Protein AF-A0A7S1AHT2-F1 (afdb_monomer_lite)

InterPro domains:
  IPR002903 Ribosomal RNA small subunit methyltransferase H [PF01795] (37-98)
  IPR002903 Ribosomal RNA small subunit methyltransferase H [PTHR11265] (22-99)
  IPR029063 S-adenosyl-L-methionine-dependent methyltransferase superfamily [G3DSA:3.40.50.150] (39-103)
  IPR029063 S-adenosyl-L-methionine-dependent methyltransferase superfamily [SSF53335] (38-101)

Foldseek 3Di:
DDPPPVVVVVVVVVVVVVVVVVVVVVVVVCVVCPPPDDDDDPLPVVLCVQCPVDQLEEEEAADCPQPSNVVVSLVRHDPNYYYHYHDPDPVSVVNVVVVVVVSD

Structure (mmCIF, N/CA/C/O backbone):
data_AF-A0A7S1AHT2-F1
#
_entry.id   AF-A0A7S1AHT2-F1
#
loop_
_atom_site.group_PDB
_atom_site.id
_atom_site.type_symbol
_atom_site.label_atom_id
_atom_site.label_alt_id
_atom_site.label_comp_id
_atom_site.label_asym_id
_atom_site.label_entity_id
_atom_site.label_seq_id
_atom_site.pdbx_PDB_ins_code
_atom_site.Cartn_x
_atom_site.Cartn_y
_atom_site.Cartn_z
_atom_site.occupancy
_atom_site.B_iso_or_equiv
_atom_site.auth_seq_id
_atom_site.auth_comp_id
_atom_site.auth_asym_id
_atom_site.auth_atom_id
_atom_site.pdbx_PDB_model_num
ATOM 1 N N . CYS A 1 1 ? 23.826 21.547 -33.912 1.00 52.19 1 CYS A N 1
ATOM 2 C CA . CYS A 1 1 ? 24.799 20.992 -32.947 1.00 52.19 1 CYS A CA 1
ATOM 3 C C . CYS A 1 1 ? 24.238 19.712 -32.334 1.00 52.19 1 CYS A C 1
ATOM 5 O O . CYS A 1 1 ? 23.646 19.746 -31.267 1.00 52.19 1 CYS A O 1
ATOM 7 N N . GLN A 1 2 ? 24.326 18.595 -33.054 1.00 61.75 2 GLN A N 1
ATOM 8 C CA . GLN A 1 2 ? 23.976 17.278 -32.522 1.00 61.75 2 GLN A CA 1
ATOM 9 C C . GLN A 1 2 ? 25.295 16.609 -32.143 1.00 61.75 2 GLN A C 1
ATOM 11 O O . GLN A 1 2 ? 26.196 16.569 -32.980 1.00 61.75 2 GLN A O 1
ATOM 16 N N . ASN A 1 3 ? 25.423 16.149 -30.897 1.00 62.53 3 ASN A N 1
ATOM 17 C CA . ASN A 1 3 ? 26.570 15.366 -30.433 1.00 62.53 3 ASN A CA 1
ATOM 18 C C . ASN A 1 3 ? 26.788 14.174 -31.379 1.00 62.53 3 ASN A C 1
ATOM 20 O O . ASN A 1 3 ? 26.083 13.171 -31.282 1.00 62.53 3 ASN A O 1
ATOM 24 N N . ARG A 1 4 ? 27.744 14.321 -32.306 1.00 70.44 4 ARG A N 1
ATOM 25 C CA . ARG A 1 4 ? 28.273 13.275 -33.196 1.00 70.44 4 ARG A CA 1
ATOM 26 C C . ARG A 1 4 ? 29.550 12.660 -32.624 1.00 70.44 4 ARG A C 1
ATOM 28 O O . ARG A 1 4 ? 30.352 12.124 -33.378 1.00 70.44 4 ARG A O 1
ATOM 35 N N . ASP A 1 5 ? 29.745 12.772 -31.312 1.00 82.75 5 ASP A N 1
ATOM 36 C CA . ASP A 1 5 ? 30.811 12.054 -30.631 1.00 82.75 5 ASP A CA 1
ATOM 37 C C . ASP A 1 5 ? 30.568 10.542 -30.819 1.00 82.75 5 ASP A C 1
ATOM 39 O O . ASP A 1 5 ? 29.509 10.044 -30.405 1.00 82.75 5 ASP A O 1
ATOM 43 N N . PRO A 1 6 ? 31.486 9.816 -31.485 1.00 83.25 6 PRO A N 1
ATOM 44 C CA . PRO A 1 6 ? 31.339 8.389 -31.742 1.00 83.25 6 PRO A CA 1
ATOM 45 C C . PRO A 1 6 ? 31.110 7.571 -30.467 1.00 83.25 6 PRO A C 1
ATOM 47 O O . PRO A 1 6 ? 30.366 6.588 -30.503 1.00 83.25 6 PRO A O 1
ATOM 50 N N . GLU A 1 7 ? 31.679 7.996 -29.336 1.00 85.69 7 GLU A N 1
ATOM 51 C CA . GLU A 1 7 ? 31.531 7.314 -28.053 1.00 85.69 7 GLU A CA 1
ATOM 52 C C . GLU A 1 7 ? 30.101 7.458 -27.513 1.00 85.69 7 GLU A C 1
ATOM 54 O O . GLU A 1 7 ? 29.480 6.474 -27.106 1.00 85.69 7 GLU A O 1
ATOM 59 N N . VAL A 1 8 ? 29.511 8.654 -27.615 1.00 82.00 8 VAL A N 1
ATOM 60 C CA . VAL A 1 8 ? 28.117 8.914 -27.213 1.00 82.00 8 VAL A CA 1
ATOM 61 C C . VAL A 1 8 ? 27.130 8.157 -28.107 1.00 82.00 8 VAL A C 1
ATOM 63 O O . VAL A 1 8 ? 26.119 7.639 -27.624 1.00 82.00 8 VAL A O 1
ATOM 66 N N . VAL A 1 9 ? 27.408 8.060 -29.411 1.00 85.56 9 VAL A N 1
ATOM 67 C CA . VAL A 1 9 ? 26.583 7.284 -30.354 1.00 85.56 9 VAL A CA 1
ATOM 68 C C . VAL A 1 9 ? 26.649 5.790 -30.028 1.00 85.56 9 VAL A C 1
ATOM 70 O O . VAL A 1 9 ? 25.607 5.133 -29.942 1.00 85.56 9 VAL A O 1
ATOM 73 N N . GLN A 1 10 ? 27.849 5.257 -29.781 1.00 86.94 10 GLN A N 1
ATOM 74 C CA . GLN A 1 10 ? 28.036 3.859 -29.399 1.00 86.94 10 GLN A CA 1
ATOM 75 C C . GLN A 1 10 ? 27.393 3.551 -28.039 1.00 86.94 10 GLN A C 1
ATOM 77 O O . GLN A 1 10 ? 26.738 2.517 -27.888 1.00 86.94 10 GLN A O 1
ATOM 82 N N . TRP A 1 11 ? 27.524 4.456 -27.066 1.00 83.00 11 TRP A N 1
ATOM 83 C CA . TRP A 1 11 ? 26.885 4.345 -25.757 1.00 83.00 11 TRP A CA 1
ATOM 84 C C . TRP A 1 11 ? 25.360 4.298 -25.883 1.00 83.00 11 TRP A C 1
ATOM 86 O O . TRP A 1 11 ? 24.736 3.386 -25.345 1.00 83.00 11 TRP A O 1
ATOM 96 N N . ARG A 1 12 ? 24.751 5.196 -26.672 1.00 86.75 12 ARG A N 1
ATOM 97 C CA . ARG A 1 12 ? 23.299 5.182 -26.926 1.00 86.75 12 ARG A CA 1
ATOM 98 C C . ARG A 1 12 ? 22.845 3.865 -27.548 1.00 86.75 12 ARG A C 1
ATOM 100 O O . ARG A 1 12 ? 21.869 3.292 -27.080 1.00 86.75 12 ARG A O 1
ATOM 107 N N . ALA A 1 13 ? 23.566 3.354 -28.547 1.00 85.94 13 ALA A N 1
ATOM 108 C CA . ALA A 1 13 ? 23.237 2.079 -29.185 1.00 85.94 13 ALA A CA 1
ATOM 109 C C . ALA A 1 13 ? 23.313 0.895 -28.203 1.00 85.94 13 ALA A C 1
ATOM 111 O O . ALA A 1 13 ? 22.419 0.043 -28.196 1.00 85.94 13 ALA A O 1
ATOM 112 N N . ARG A 1 14 ? 24.341 0.867 -27.338 1.00 86.38 14 ARG A N 1
ATOM 113 C CA . ARG A 1 14 ? 24.487 -0.130 -26.263 1.00 86.38 14 ARG A CA 1
ATOM 114 C C . ARG A 1 14 ? 23.356 -0.027 -25.243 1.00 86.38 14 ARG A C 1
ATOM 116 O O . ARG A 1 14 ? 22.735 -1.041 -24.944 1.00 86.38 14 ARG A O 1
ATOM 123 N N . MET A 1 15 ? 23.031 1.178 -24.774 1.00 85.94 15 MET A N 1
ATOM 124 C CA . MET A 1 15 ? 21.919 1.405 -23.846 1.00 85.94 15 MET A CA 1
ATOM 125 C C . MET 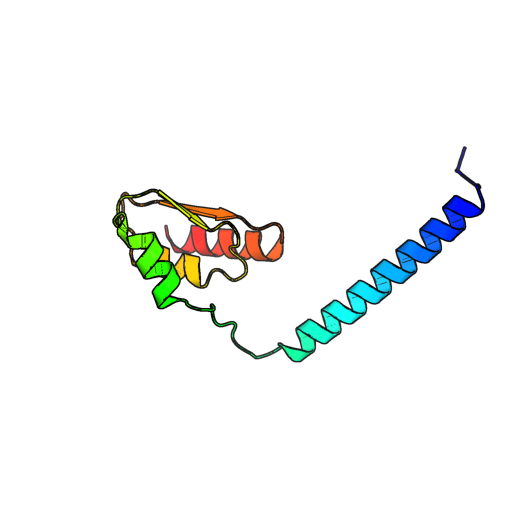A 1 15 ? 20.582 0.991 -24.459 1.00 85.94 15 MET A C 1
ATOM 127 O O . MET A 1 15 ? 19.826 0.266 -23.828 1.00 85.94 15 MET A O 1
ATOM 131 N N . SER A 1 16 ? 20.303 1.352 -25.715 1.00 85.81 16 SER A N 1
ATOM 132 C CA . SER A 1 16 ? 19.089 0.904 -26.410 1.00 85.81 16 SER A CA 1
ATOM 133 C C . SER A 1 16 ? 19.016 -0.620 -26.547 1.00 85.81 16 SER A C 1
ATOM 135 O O . SER A 1 16 ? 17.937 -1.193 -26.432 1.00 85.81 16 SER A O 1
ATOM 137 N N . ALA A 1 17 ? 20.139 -1.302 -26.791 1.00 85.31 17 ALA A N 1
ATOM 138 C CA . ALA A 1 17 ? 20.175 -2.763 -26.819 1.00 85.31 17 ALA A CA 1
ATOM 139 C C . ALA A 1 17 ? 19.942 -3.380 -25.427 1.00 85.31 17 ALA A C 1
ATOM 141 O O . ALA A 1 17 ? 19.204 -4.359 -25.324 1.00 85.31 17 ALA A O 1
ATOM 142 N N . LEU A 1 18 ? 20.515 -2.790 -24.372 1.00 83.19 18 LEU A N 1
ATOM 143 C CA . LEU A 1 18 ? 20.284 -3.194 -22.982 1.00 83.19 18 LEU A CA 1
ATOM 144 C C . LEU A 1 18 ? 18.810 -3.038 -22.590 1.00 83.19 18 LEU A C 1
ATOM 146 O O . LEU A 1 18 ? 18.215 -4.009 -22.130 1.00 83.19 18 LEU A O 1
ATOM 150 N N . TYR A 1 19 ? 18.205 -1.875 -22.855 1.00 77.81 19 TYR A N 1
ATOM 151 C CA . TYR A 1 19 ? 16.789 -1.626 -22.568 1.00 77.81 19 TYR A CA 1
ATOM 152 C C . TYR A 1 19 ? 15.869 -2.601 -23.321 1.00 77.81 19 TYR A C 1
ATOM 154 O O . TYR A 1 19 ? 15.010 -3.223 -22.704 1.00 77.81 19 TYR A O 1
ATOM 162 N N . ARG A 1 20 ? 16.114 -2.857 -24.616 1.00 81.06 20 ARG A N 1
ATOM 163 C CA . ARG A 1 20 ? 15.348 -3.863 -25.386 1.00 81.06 20 ARG A CA 1
ATOM 164 C C . ARG A 1 20 ? 15.483 -5.282 -24.835 1.00 81.06 20 ARG A C 1
ATOM 166 O O . ARG A 1 20 ? 14.529 -6.056 -24.862 1.00 81.06 20 ARG A O 1
ATOM 173 N N . ASN A 1 21 ? 16.674 -5.666 -24.379 1.00 83.56 21 ASN A N 1
ATOM 174 C CA . ASN A 1 21 ? 16.863 -6.975 -23.758 1.00 83.56 21 ASN A CA 1
ATOM 175 C C . ASN A 1 21 ? 16.130 -7.058 -22.416 1.00 83.56 21 ASN A C 1
ATOM 177 O O . ASN A 1 21 ? 15.560 -8.103 -22.116 1.00 83.56 21 ASN A O 1
ATOM 181 N N . GLN A 1 22 ? 16.103 -5.972 -21.642 1.00 78.75 22 GLN A N 1
ATOM 182 C CA . GLN A 1 22 ? 15.361 -5.894 -20.388 1.00 78.75 22 GLN A CA 1
ATOM 183 C C . GLN A 1 22 ? 13.851 -6.072 -20.616 1.00 78.75 22 GLN A C 1
ATOM 185 O O . GLN A 1 22 ? 13.245 -6.899 -19.941 1.00 78.75 22 GLN A O 1
ATOM 190 N N . GLU A 1 23 ? 13.269 -5.405 -21.617 1.00 79.50 23 GLU A N 1
ATOM 191 C CA . GLU A 1 23 ? 11.854 -5.566 -22.000 1.00 79.50 23 GLU A CA 1
ATOM 192 C C . GLU A 1 23 ? 11.507 -7.025 -22.342 1.00 79.50 23 GLU A C 1
ATOM 194 O O . GLU A 1 23 ? 10.560 -7.584 -21.791 1.00 79.50 23 GLU A O 1
ATOM 199 N N . LYS A 1 24 ? 12.331 -7.698 -23.162 1.00 78.62 24 LYS A N 1
ATOM 200 C CA . LYS A 1 24 ? 12.133 -9.123 -23.503 1.00 78.62 24 LYS A CA 1
ATOM 201 C C . LYS A 1 24 ? 12.194 -10.049 -22.283 1.00 78.62 24 LYS A C 1
ATOM 203 O O . LYS A 1 24 ? 11.516 -11.076 -22.246 1.00 78.62 24 LYS A O 1
ATOM 208 N N . GLN A 1 25 ? 13.037 -9.733 -21.297 1.00 80.25 25 GLN A N 1
ATOM 209 C CA . GLN A 1 25 ? 13.121 -10.514 -20.058 1.00 80.25 25 GLN A CA 1
ATOM 210 C C . GLN A 1 25 ? 11.897 -10.289 -19.162 1.00 80.25 25 GLN A C 1
ATOM 212 O O . GLN A 1 25 ? 11.419 -11.254 -18.564 1.00 80.25 25 GLN A O 1
ATOM 217 N N . VAL A 1 26 ? 11.369 -9.060 -19.101 1.00 80.00 26 VAL A N 1
ATOM 218 C CA . VAL A 1 26 ? 10.124 -8.739 -18.382 1.00 80.00 26 VAL A CA 1
ATOM 219 C C . VAL A 1 26 ? 8.955 -9.512 -18.983 1.00 80.00 26 VAL A C 1
ATOM 221 O O . VAL A 1 26 ? 8.295 -10.250 -18.259 1.00 80.00 26 VAL A O 1
ATOM 224 N N . GLU A 1 27 ? 8.778 -9.464 -20.303 1.00 81.69 27 GLU A N 1
ATOM 225 C CA . GLU A 1 27 ? 7.700 -10.179 -20.998 1.00 81.69 27 GLU A CA 1
ATOM 226 C C . GLU A 1 27 ? 7.759 -11.697 -20.741 1.00 81.69 27 GLU A C 1
ATOM 228 O O . GLU A 1 27 ? 6.758 -12.343 -20.424 1.00 81.69 27 GLU A O 1
ATOM 233 N N . LYS A 1 28 ? 8.964 -12.284 -20.770 1.00 84.00 28 LYS A N 1
ATOM 234 C CA . LYS A 1 28 ? 9.168 -13.704 -20.448 1.00 84.00 28 LYS A CA 1
ATOM 235 C C . LYS A 1 28 ? 8.854 -14.027 -18.982 1.00 84.00 28 LYS A C 1
ATOM 237 O O . LYS A 1 28 ? 8.334 -15.107 -18.691 1.00 84.00 28 LYS A O 1
ATOM 242 N N . ALA A 1 29 ? 9.198 -13.142 -18.047 1.00 80.00 29 ALA A N 1
ATOM 243 C CA . ALA A 1 29 ? 8.894 -13.317 -16.629 1.00 80.00 29 ALA A CA 1
ATOM 244 C C . ALA A 1 29 ? 7.387 -13.194 -16.352 1.00 80.00 29 ALA A C 1
ATOM 246 O O . ALA A 1 29 ? 6.831 -14.023 -15.630 1.00 80.00 29 ALA A O 1
ATOM 247 N N . GLU A 1 30 ? 6.714 -12.229 -16.977 1.00 80.88 30 GLU A N 1
ATOM 248 C CA . GLU A 1 30 ? 5.261 -12.066 -16.910 1.00 80.88 30 GLU A CA 1
ATOM 249 C C . GLU A 1 30 ? 4.537 -13.280 -17.493 1.00 80.88 30 GLU A C 1
ATOM 251 O O . GLU A 1 30 ? 3.642 -13.824 -16.847 1.00 80.88 30 GLU A O 1
ATOM 256 N N . ALA A 1 31 ? 4.992 -13.800 -18.637 1.00 81.38 31 ALA A N 1
ATOM 257 C CA . ALA A 1 31 ? 4.450 -15.020 -19.229 1.00 81.38 31 ALA A CA 1
ATOM 258 C C . ALA A 1 31 ? 4.569 -16.236 -18.290 1.00 81.38 31 ALA A C 1
ATOM 260 O O . ALA A 1 31 ? 3.627 -17.018 -18.170 1.00 81.38 31 ALA A O 1
ATOM 261 N N . ARG A 1 32 ? 5.689 -16.385 -17.562 1.00 80.81 32 ARG A N 1
ATOM 262 C CA . ARG A 1 32 ? 5.876 -17.466 -16.564 1.00 80.81 32 ARG A CA 1
ATOM 263 C C . ARG A 1 32 ? 4.926 -17.362 -15.368 1.00 80.81 32 ARG A C 1
ATOM 265 O O . ARG A 1 32 ? 4.655 -18.375 -14.714 1.00 80.81 32 ARG A O 1
ATOM 272 N N . CYS A 1 33 ? 4.483 -16.151 -15.051 1.00 77.44 33 CYS A N 1
ATOM 273 C CA . CYS A 1 33 ? 3.592 -15.860 -13.932 1.00 77.44 33 CYS A CA 1
ATOM 274 C C . CYS A 1 33 ? 2.126 -15.695 -14.365 1.00 77.44 33 CYS A C 1
ATOM 276 O O . CYS A 1 33 ? 1.251 -15.630 -13.500 1.00 77.44 33 CYS A O 1
ATOM 278 N N . SER A 1 34 ? 1.846 -15.673 -15.672 1.00 77.00 34 SER A N 1
ATOM 279 C CA . SER A 1 34 ? 0.498 -15.563 -16.227 1.00 77.00 34 SER A CA 1
ATOM 280 C C . SER A 1 34 ? -0.405 -16.684 -15.701 1.00 77.00 34 SER A C 1
ATOM 282 O O . SER A 1 34 ? -0.031 -17.857 -15.687 1.00 77.00 34 SER A O 1
ATOM 284 N N . GLY A 1 35 ? -1.581 -16.307 -15.192 1.00 76.06 35 GLY A N 1
ATOM 285 C CA . GLY A 1 35 ? -2.559 -17.227 -14.599 1.00 76.06 35 GLY A CA 1
ATOM 286 C C . GLY A 1 35 ? -2.280 -17.659 -13.152 1.00 76.06 35 GLY A C 1
ATOM 287 O O . GLY A 1 35 ? -3.126 -18.316 -12.548 1.00 76.06 35 GLY A O 1
ATOM 288 N N . LYS A 1 36 ? -1.146 -17.275 -12.547 1.00 81.38 36 LYS A N 1
ATOM 289 C CA . LYS A 1 36 ? -0.884 -17.523 -11.121 1.00 81.38 36 LYS A CA 1
ATOM 290 C C . LYS A 1 36 ? -1.321 -16.326 -10.286 1.00 81.38 36 LYS A C 1
ATOM 292 O O . LYS A 1 36 ? -0.919 -15.191 -10.529 1.00 81.38 36 LYS A O 1
ATOM 297 N N . ARG A 1 37 ? -2.121 -16.585 -9.253 1.00 80.88 37 ARG A N 1
ATOM 298 C CA . ARG A 1 37 ? -2.515 -15.557 -8.287 1.00 80.88 37 ARG A CA 1
ATOM 299 C C . ARG A 1 37 ? -1.314 -15.190 -7.418 1.00 80.88 37 ARG A C 1
ATOM 301 O O . ARG A 1 37 ? -0.692 -16.065 -6.821 1.00 80.88 37 ARG A O 1
ATOM 308 N N . HIS A 1 38 ? -1.009 -13.899 -7.338 1.00 82.69 38 HIS A N 1
ATOM 309 C CA . HIS A 1 38 ? -0.001 -13.389 -6.416 1.00 82.69 38 HIS A CA 1
ATOM 310 C C . HIS A 1 38 ? -0.437 -13.643 -4.965 1.00 82.69 38 HIS A C 1
ATOM 312 O O . HIS A 1 38 ? -1.597 -13.419 -4.617 1.00 82.69 38 HIS A O 1
ATOM 318 N N . VAL A 1 39 ? 0.491 -14.113 -4.132 1.00 87.69 39 VAL A N 1
ATOM 319 C CA . VAL A 1 39 ? 0.273 -14.353 -2.703 1.00 87.69 39 VAL A CA 1
ATOM 320 C C . VAL A 1 39 ? 1.308 -13.544 -1.935 1.00 87.69 39 VAL A C 1
ATOM 322 O O . VAL A 1 39 ? 2.504 -13.692 -2.179 1.00 87.69 39 VAL A O 1
ATOM 325 N N . SER A 1 40 ? 0.843 -12.693 -1.021 1.00 92.25 40 SER A N 1
ATOM 326 C CA . SER A 1 40 ? 1.719 -11.932 -0.131 1.00 92.25 40 SER A CA 1
ATOM 327 C C . SER A 1 40 ? 2.522 -12.867 0.767 1.00 92.25 40 SER A C 1
ATOM 329 O O . SER A 1 40 ? 1.965 -13.743 1.430 1.00 92.25 40 SER A O 1
ATOM 331 N N . VAL A 1 41 ? 3.832 -12.650 0.810 1.00 93.81 41 VAL A N 1
ATOM 332 C CA . VAL A 1 41 ? 4.743 -13.368 1.707 1.00 93.81 41 VAL A CA 1
ATOM 333 C C . VAL A 1 41 ? 4.501 -12.913 3.148 1.00 93.81 41 VAL A C 1
ATOM 335 O O . VAL A 1 41 ? 4.359 -11.715 3.392 1.00 93.81 41 VAL A O 1
ATOM 338 N N . LEU A 1 42 ? 4.439 -13.870 4.086 1.00 95.31 42 LEU A N 1
ATOM 339 C CA . LEU A 1 42 ? 4.213 -13.632 5.524 1.00 95.31 42 LEU A CA 1
ATOM 340 C C . LEU A 1 42 ? 3.036 -12.683 5.803 1.00 95.31 42 LEU A C 1
ATOM 342 O O . LEU A 1 42 ? 3.134 -11.746 6.591 1.00 95.31 42 LEU A O 1
ATOM 346 N N . LEU A 1 43 ? 1.925 -12.876 5.083 1.00 94.88 43 LEU A N 1
ATOM 347 C CA . LEU A 1 43 ? 0.792 -11.952 5.117 1.00 94.88 43 LEU A CA 1
ATOM 348 C C . LEU A 1 43 ? 0.232 -11.757 6.530 1.00 94.88 43 LEU A C 1
ATOM 350 O O . LEU A 1 43 ? -0.064 -10.629 6.917 1.00 94.88 43 LEU A O 1
ATOM 354 N N . ARG A 1 44 ? 0.049 -12.842 7.288 1.00 95.00 44 ARG A N 1
ATOM 355 C CA . ARG A 1 44 ? -0.570 -12.761 8.616 1.00 95.00 44 ARG A CA 1
ATOM 356 C C . ARG A 1 44 ? 0.383 -12.116 9.604 1.00 95.00 44 ARG A C 1
ATOM 358 O O . ARG A 1 44 ? 0.013 -11.129 10.225 1.00 95.00 44 ARG A O 1
ATOM 365 N N . GLU A 1 45 ? 1.604 -12.626 9.662 1.00 96.12 45 GLU A N 1
ATOM 366 C CA . GLU A 1 45 ? 2.644 -12.227 10.600 1.00 96.12 45 GLU A CA 1
ATOM 367 C C . GLU A 1 45 ? 3.017 -10.753 10.422 1.00 96.12 45 GLU A C 1
ATOM 369 O O . GLU A 1 45 ? 3.080 -10.008 11.398 1.00 96.12 45 GLU A O 1
ATOM 374 N N . ALA A 1 46 ? 3.198 -10.304 9.174 1.00 94.62 46 ALA A N 1
ATOM 375 C CA . ALA A 1 46 ? 3.525 -8.911 8.885 1.00 94.62 46 ALA A CA 1
ATOM 376 C C . ALA A 1 46 ? 2.397 -7.961 9.310 1.00 94.62 46 ALA A C 1
ATOM 378 O O . ALA A 1 46 ? 2.652 -6.930 9.931 1.00 94.62 46 ALA A O 1
ATOM 379 N N . VAL A 1 47 ? 1.141 -8.314 9.012 1.00 95.56 47 VAL A N 1
ATOM 380 C CA . VAL A 1 47 ? 0.001 -7.458 9.358 1.00 95.56 47 VAL A CA 1
ATOM 381 C C . VAL A 1 47 ? -0.267 -7.479 10.859 1.00 95.56 47 VAL A C 1
ATOM 383 O O . VAL A 1 47 ? -0.537 -6.434 11.431 1.00 95.56 47 VAL A O 1
ATOM 386 N N . GLU A 1 48 ? -0.183 -8.632 11.516 1.00 95.06 48 GLU A N 1
ATOM 387 C CA . GLU A 1 48 ? -0.376 -8.741 12.967 1.00 95.06 48 GLU A CA 1
ATOM 388 C C . GLU A 1 48 ? 0.702 -7.976 13.736 1.00 95.06 48 GLU A C 1
ATOM 390 O O . GLU A 1 48 ? 0.373 -7.227 14.654 1.00 95.06 48 GLU A O 1
ATOM 395 N N . GLY A 1 49 ? 1.964 -8.075 13.306 1.00 94.81 49 GLY A N 1
ATOM 396 C CA . GLY A 1 49 ? 3.058 -7.297 13.882 1.00 94.81 49 GLY A CA 1
ATOM 397 C C . GLY A 1 49 ? 2.866 -5.790 13.707 1.00 94.81 49 GLY A C 1
ATOM 398 O O . GLY A 1 49 ? 3.028 -5.037 14.665 1.00 94.81 49 GLY A O 1
ATOM 399 N N . ALA A 1 50 ? 2.468 -5.341 12.512 1.00 92.31 50 ALA A N 1
ATOM 400 C CA . ALA A 1 50 ? 2.205 -3.925 12.261 1.00 92.31 50 ALA A CA 1
ATOM 401 C C . ALA A 1 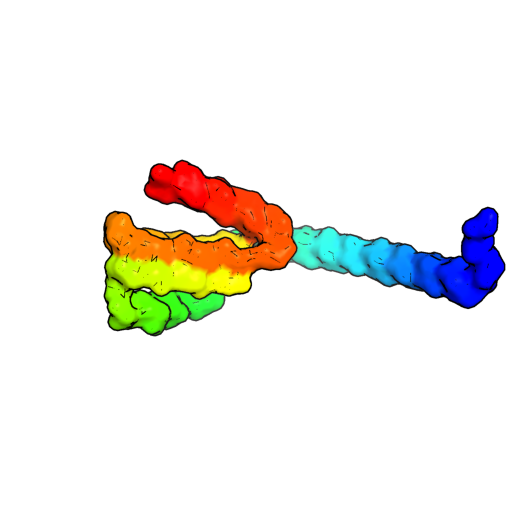50 ? 1.010 -3.412 13.084 1.00 92.31 50 ALA A C 1
ATOM 403 O O . ALA A 1 50 ? 1.104 -2.381 13.745 1.00 92.31 50 ALA A O 1
ATOM 404 N N . MET A 1 51 ? -0.102 -4.151 13.094 1.00 94.19 51 MET A N 1
ATOM 405 C CA . MET A 1 51 ? -1.359 -3.745 13.735 1.00 94.19 51 MET A CA 1
ATOM 406 C C . MET A 1 51 ? -1.328 -3.808 15.268 1.00 94.19 51 MET A C 1
ATOM 408 O O . MET A 1 51 ? -2.292 -3.381 15.903 1.00 94.19 51 MET A O 1
ATOM 412 N N . ALA A 1 52 ? -0.242 -4.286 15.882 1.00 94.75 52 ALA A N 1
ATOM 413 C CA . ALA A 1 52 ? -0.083 -4.314 17.337 1.00 94.75 52 ALA A CA 1
ATOM 414 C C . ALA A 1 52 ? -0.209 -2.920 17.991 1.00 94.75 52 ALA A C 1
ATOM 416 O O . ALA A 1 52 ? -0.539 -2.818 19.170 1.00 94.75 52 ALA A O 1
ATOM 417 N N . LEU A 1 53 ? 0.006 -1.840 17.227 1.00 92.94 53 LEU A N 1
ATOM 418 C CA . LEU A 1 53 ? -0.172 -0.455 17.684 1.00 92.94 53 LEU A CA 1
ATOM 419 C C . LEU A 1 53 ? -1.648 -0.015 17.773 1.00 92.94 53 LEU A C 1
ATOM 421 O O . LEU A 1 53 ? -1.940 1.036 18.353 1.00 92.94 53 LEU A O 1
ATOM 425 N N . GLY A 1 54 ? -2.569 -0.800 17.209 1.00 96.31 54 GLY A N 1
ATOM 426 C CA . GLY A 1 54 ? -4.014 -0.595 17.266 1.00 96.31 54 GLY A CA 1
ATOM 427 C C . GLY A 1 54 ? -4.654 -0.144 15.940 1.00 96.31 54 GLY A C 1
ATOM 428 O O . GLY A 1 54 ? -3.974 0.387 15.056 1.00 96.31 54 GLY A O 1
ATOM 429 N N . PRO A 1 55 ? -5.979 -0.330 15.793 1.00 97.44 55 PRO A N 1
ATOM 430 C CA . PRO A 1 55 ? -6.705 -0.114 14.536 1.00 97.44 55 PRO A CA 1
ATOM 431 C C . PRO A 1 55 ? -6.971 1.362 14.202 1.00 97.44 55 PRO A C 1
ATOM 433 O O . PRO A 1 55 ? -7.273 1.677 13.057 1.00 97.44 55 PRO A O 1
ATOM 436 N N . ASP A 1 56 ? -6.833 2.269 15.173 1.00 98.00 56 ASP A N 1
ATOM 437 C CA . ASP A 1 56 ? -7.070 3.712 14.995 1.00 98.00 56 ASP A CA 1
ATOM 438 C C . ASP A 1 56 ? -5.819 4.479 14.531 1.00 98.00 56 ASP A C 1
ATOM 440 O O . ASP A 1 56 ? -5.817 5.708 14.465 1.00 98.00 56 ASP A O 1
ATOM 444 N N . LYS A 1 57 ? -4.708 3.777 14.280 1.00 97.81 57 LYS A N 1
ATOM 445 C CA . LYS A 1 57 ? -3.430 4.397 13.909 1.00 97.81 57 LYS A CA 1
ATOM 446 C C . LYS A 1 57 ? -3.317 4.615 12.399 1.00 97.81 57 LYS A C 1
ATOM 448 O O . LYS A 1 57 ? -4.052 4.039 11.598 1.00 97.81 57 LYS A O 1
ATOM 453 N N . ALA A 1 58 ? -2.352 5.453 12.030 1.00 97.50 58 ALA A N 1
ATOM 454 C CA . ALA A 1 58 ? -1.915 5.630 10.655 1.00 97.50 58 ALA A CA 1
ATOM 455 C C . ALA A 1 58 ? -0.730 4.704 10.352 1.00 97.50 58 ALA A C 1
ATOM 457 O O . ALA A 1 58 ? 0.224 4.647 11.129 1.00 97.50 58 ALA A O 1
ATOM 458 N N . TYR A 1 59 ? -0.779 4.022 9.211 1.00 97.94 59 TYR A N 1
ATOM 459 C CA . TYR A 1 59 ? 0.254 3.096 8.750 1.00 97.94 59 TYR A CA 1
ATOM 460 C C . TYR A 1 59 ? 0.754 3.471 7.360 1.00 97.94 59 TYR A C 1
ATOM 462 O O . TYR A 1 59 ? 0.031 4.100 6.587 1.00 97.94 59 TYR A O 1
ATOM 470 N N . ALA A 1 60 ? 1.977 3.054 7.035 1.00 97.38 60 ALA A N 1
ATOM 471 C CA . ALA A 1 60 ? 2.559 3.204 5.708 1.00 97.38 60 ALA A CA 1
ATOM 472 C C . ALA A 1 60 ? 2.937 1.832 5.129 1.00 97.38 60 ALA A C 1
ATOM 474 O O . ALA A 1 60 ? 3.745 1.116 5.719 1.00 97.38 60 ALA A O 1
ATOM 475 N N . ASP A 1 61 ? 2.371 1.483 3.975 1.00 97.50 61 ASP A N 1
ATOM 476 C CA . ASP A 1 61 ? 2.829 0.381 3.127 1.00 97.50 61 ASP A CA 1
ATOM 477 C C . ASP A 1 61 ? 3.756 0.965 2.055 1.00 97.50 61 ASP A C 1
ATOM 479 O O . ASP A 1 61 ? 3.309 1.551 1.071 1.00 97.50 61 ASP A O 1
ATOM 483 N N . CYS A 1 62 ? 5.066 0.862 2.273 1.00 97.12 62 CYS A N 1
ATOM 484 C CA . CYS A 1 62 ? 6.070 1.469 1.395 1.00 97.12 62 CYS A CA 1
ATOM 485 C C . CYS A 1 62 ? 6.337 0.667 0.110 1.00 97.12 62 CYS A C 1
ATOM 487 O O . CYS A 1 62 ? 7.169 1.080 -0.698 1.00 97.12 62 CYS A O 1
ATOM 489 N N . THR A 1 63 ? 5.695 -0.492 -0.053 1.00 96.31 63 THR A N 1
ATOM 490 C CA . THR A 1 63 ? 5.935 -1.433 -1.154 1.00 96.31 63 THR A CA 1
ATOM 491 C C . THR A 1 63 ? 4.623 -2.078 -1.584 1.00 96.31 63 THR A C 1
ATOM 493 O O . THR A 1 63 ? 4.494 -3.305 -1.571 1.00 96.31 63 THR A O 1
ATOM 496 N N . PHE A 1 64 ? 3.637 -1.247 -1.928 1.00 97.19 64 PHE A N 1
ATOM 497 C CA . PHE A 1 64 ? 2.263 -1.681 -2.181 1.00 97.19 64 PHE A CA 1
ATOM 498 C C . PHE A 1 64 ? 2.193 -2.890 -3.121 1.00 97.19 64 PHE A C 1
ATOM 500 O O . PHE A 1 64 ? 1.463 -3.850 -2.857 1.00 97.19 64 PHE A O 1
ATOM 507 N N . GLY A 1 65 ? 2.951 -2.869 -4.220 1.00 94.38 65 GLY A N 1
ATOM 508 C CA . GLY A 1 65 ? 3.024 -3.938 -5.206 1.00 94.38 65 GLY A CA 1
ATOM 509 C C . GLY A 1 65 ? 1.646 -4.300 -5.757 1.00 94.38 65 GLY A C 1
ATOM 510 O O . GLY A 1 65 ? 1.053 -3.573 -6.552 1.00 94.38 65 GLY A O 1
ATOM 511 N N . ARG A 1 66 ? 1.112 -5.456 -5.336 1.00 92.69 66 ARG A N 1
ATOM 512 C CA . ARG A 1 66 ? -0.256 -5.895 -5.679 1.00 92.69 66 ARG A CA 1
ATOM 513 C C . ARG A 1 66 ? -1.252 -5.770 -4.523 1.00 92.69 66 ARG A C 1
ATOM 515 O O . ARG A 1 66 ? -2.315 -6.377 -4.589 1.00 92.69 66 ARG A O 1
ATOM 522 N N . GLY A 1 67 ? -0.936 -5.031 -3.466 1.00 95.12 67 GLY A N 1
ATOM 523 C CA . GLY A 1 67 ? -1.849 -4.638 -2.389 1.00 95.12 67 GLY A CA 1
ATOM 524 C C . GLY A 1 67 ? -2.345 -5.772 -1.493 1.00 95.12 67 GLY A C 1
ATOM 525 O O . GLY A 1 67 ? -3.429 -5.666 -0.925 1.00 95.12 67 GLY A O 1
ATOM 526 N N . GLY A 1 68 ? -1.629 -6.896 -1.407 1.00 95.62 68 GLY A N 1
ATOM 527 C CA . GLY A 1 68 ? -2.065 -8.025 -0.578 1.00 95.62 68 GLY A CA 1
ATOM 528 C C . GLY A 1 68 ? -2.011 -7.711 0.921 1.00 95.62 68 GLY A C 1
ATOM 529 O O . GLY A 1 68 ? -2.990 -7.954 1.624 1.00 95.62 68 GLY A O 1
ATOM 530 N N . HIS A 1 69 ? -0.923 -7.093 1.396 1.00 97.50 69 HIS A N 1
ATOM 531 C CA . HIS A 1 69 ? -0.807 -6.628 2.784 1.00 97.50 69 HIS A CA 1
ATOM 532 C C . HIS A 1 69 ? -1.728 -5.440 3.059 1.00 97.50 69 HIS A C 1
ATOM 534 O O . HIS A 1 69 ? -2.517 -5.508 3.998 1.00 97.50 69 HIS A O 1
ATOM 540 N N . SER A 1 70 ? -1.711 -4.421 2.193 1.00 97.19 70 SER A N 1
ATOM 541 C CA . SER A 1 70 ? -2.599 -3.254 2.287 1.00 97.19 70 SER A CA 1
ATOM 542 C C . SER A 1 70 ? -4.079 -3.623 2.462 1.00 97.19 70 SER A C 1
ATOM 544 O O . SER A 1 70 ? -4.730 -3.122 3.373 1.00 97.19 70 SER A O 1
ATOM 546 N N . ARG A 1 71 ? -4.618 -4.559 1.663 1.00 96.38 71 ARG A N 1
ATOM 547 C CA . ARG A 1 71 ? -6.014 -5.021 1.804 1.00 96.38 71 ARG A CA 1
ATOM 548 C C . ARG A 1 71 ? -6.306 -5.656 3.160 1.00 96.38 71 ARG A C 1
ATOM 550 O O . ARG A 1 71 ? -7.357 -5.414 3.746 1.00 96.38 71 ARG A O 1
ATOM 557 N N . MET A 1 72 ? -5.381 -6.472 3.657 1.00 96.38 72 MET A N 1
ATOM 558 C CA . MET A 1 72 ? -5.533 -7.105 4.963 1.00 96.38 72 MET A CA 1
ATOM 559 C C . MET A 1 72 ? -5.434 -6.077 6.098 1.00 96.38 72 MET A C 1
ATOM 561 O O . MET A 1 72 ? -6.155 -6.206 7.084 1.00 96.38 72 MET A O 1
ATOM 565 N N . MET A 1 73 ? -4.593 -5.045 5.961 1.00 96.75 73 MET A N 1
ATOM 566 C CA . MET A 1 73 ? -4.551 -3.928 6.911 1.00 96.75 73 MET A CA 1
ATOM 567 C C . MET A 1 73 ? -5.867 -3.150 6.909 1.00 96.75 73 MET A C 1
ATOM 569 O O . MET A 1 73 ? -6.458 -3.001 7.971 1.00 96.75 73 MET A O 1
ATOM 573 N N . LEU A 1 74 ? -6.373 -2.739 5.739 1.00 96.19 74 LEU A N 1
ATOM 574 C CA . LEU A 1 74 ? -7.649 -2.017 5.618 1.00 96.19 74 LEU A CA 1
ATOM 575 C C . LEU A 1 74 ? -8.807 -2.778 6.277 1.00 96.19 74 LEU A C 1
ATOM 577 O O . LEU A 1 74 ? -9.551 -2.194 7.053 1.00 96.19 74 LEU A O 1
ATOM 581 N N . SER A 1 75 ? -8.885 -4.104 6.095 1.00 95.00 75 SER A N 1
ATOM 582 C CA . SER A 1 75 ? -9.917 -4.937 6.742 1.00 95.00 75 SER A CA 1
ATOM 583 C C . SER A 1 75 ? -9.880 -4.962 8.279 1.00 95.00 75 SER A C 1
ATOM 585 O O . SER A 1 75 ? -10.822 -5.442 8.908 1.00 95.00 75 SER A O 1
ATOM 587 N N . ARG A 1 76 ? -8.781 -4.504 8.888 1.00 95.75 76 ARG A N 1
ATOM 588 C CA . ARG A 1 76 ? -8.558 -4.477 10.341 1.00 95.75 76 ARG A CA 1
ATOM 589 C C . ARG A 1 76 ? -8.540 -3.063 10.917 1.00 95.75 76 ARG A C 1
ATOM 591 O O . ARG A 1 76 ? -8.632 -2.920 12.135 1.00 95.75 76 ARG A O 1
ATOM 598 N N . LEU A 1 77 ? -8.384 -2.044 10.076 1.00 96.69 77 LEU A N 1
ATOM 599 C CA . LEU A 1 77 ? -8.426 -0.653 10.503 1.00 96.69 77 LEU A CA 1
ATOM 600 C C . LEU A 1 77 ? -9.846 -0.267 10.911 1.00 96.69 77 LEU A C 1
ATOM 602 O O . LEU A 1 77 ? -10.837 -0.794 10.407 1.00 96.69 77 LEU A O 1
ATOM 606 N N . SER A 1 78 ? -9.937 0.665 11.852 1.00 96.50 78 SER A N 1
ATOM 607 C CA . SER A 1 78 ? -11.206 1.305 12.178 1.00 96.50 78 SER A CA 1
ATOM 608 C C . SER A 1 78 ? -11.496 2.441 11.195 1.00 96.50 78 SER A C 1
ATOM 610 O O . SER A 1 78 ? -10.636 2.852 10.418 1.00 96.50 78 SER A O 1
ATOM 612 N N . VAL A 1 79 ? -12.679 3.047 11.314 1.00 95.62 79 VAL A N 1
ATOM 613 C CA . VAL A 1 79 ? -13.042 4.270 10.574 1.00 95.62 79 VAL A CA 1
ATOM 614 C C . VAL A 1 79 ? -12.089 5.451 10.840 1.00 95.62 79 VAL A C 1
ATOM 616 O O . VAL A 1 79 ? -11.973 6.363 10.019 1.00 95.62 79 VAL A O 1
ATOM 619 N N . SER A 1 80 ? -11.396 5.451 11.984 1.00 96.50 80 SER A N 1
ATOM 620 C CA . SER A 1 80 ? -10.410 6.474 12.360 1.00 96.50 80 SER A CA 1
ATOM 621 C C . SER A 1 80 ? -8.997 6.127 11.885 1.00 96.50 80 SER A C 1
ATOM 623 O O . SER A 1 80 ? -8.162 7.021 11.746 1.00 96.50 80 SER A O 1
ATOM 625 N N . GLY A 1 81 ? -8.733 4.846 11.615 1.00 97.12 81 GLY A N 1
ATOM 626 C CA . GLY A 1 81 ? -7.467 4.353 11.090 1.00 97.12 81 GLY A CA 1
ATOM 627 C C . GLY A 1 81 ? -7.188 4.846 9.674 1.00 97.12 81 GLY A C 1
ATOM 628 O O . GLY A 1 81 ? -8.097 5.197 8.919 1.00 97.12 81 GLY A O 1
ATOM 629 N N . ARG A 1 82 ? -5.908 4.911 9.301 1.00 97.19 82 ARG A N 1
ATOM 630 C CA . ARG A 1 82 ? -5.483 5.356 7.965 1.00 97.19 82 ARG A CA 1
ATOM 631 C C . ARG A 1 82 ? -4.352 4.481 7.441 1.00 97.19 82 ARG A C 1
ATOM 633 O O . ARG A 1 82 ? -3.475 4.074 8.200 1.00 97.19 82 ARG A O 1
ATOM 640 N N . 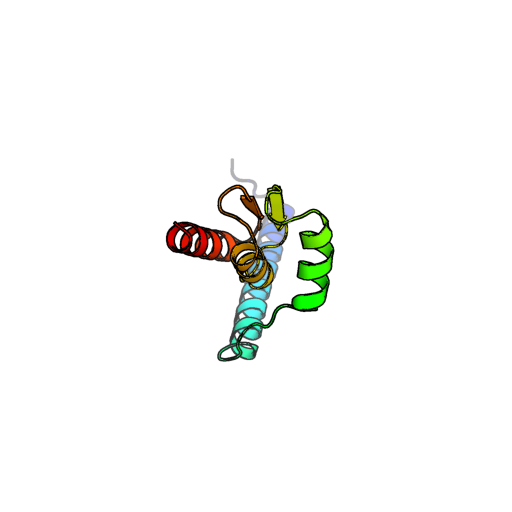LEU A 1 83 ? -4.336 4.251 6.134 1.00 97.81 83 LEU A N 1
ATOM 641 C CA . LEU A 1 83 ? -3.243 3.577 5.443 1.00 97.81 83 LEU A CA 1
ATOM 642 C C . LEU A 1 83 ? -2.752 4.451 4.289 1.00 97.81 83 LEU A C 1
ATOM 644 O O . LEU A 1 83 ? -3.537 4.867 3.443 1.00 97.81 83 LEU A O 1
ATOM 648 N N . PHE A 1 84 ? -1.448 4.698 4.245 1.00 97.88 84 PHE A N 1
ATOM 649 C CA . PHE A 1 84 ? -0.771 5.353 3.132 1.00 97.88 84 PHE A CA 1
ATOM 650 C C . PHE A 1 84 ? 0.039 4.308 2.371 1.00 97.88 84 PHE A C 1
ATOM 652 O O . PHE A 1 84 ? 0.905 3.662 2.954 1.00 97.88 84 PHE A O 1
ATOM 659 N N . ALA A 1 85 ? -0.239 4.127 1.085 1.00 97.56 85 ALA A N 1
ATOM 660 C CA . ALA A 1 85 ? 0.442 3.138 0.258 1.00 97.56 85 ALA A CA 1
ATOM 661 C C . ALA A 1 85 ? 1.316 3.816 -0.803 1.00 97.56 85 ALA A C 1
ATOM 663 O O . ALA A 1 85 ? 0.874 4.743 -1.485 1.00 97.56 85 ALA A O 1
ATOM 664 N N . PHE A 1 86 ? 2.544 3.329 -0.957 1.00 97.81 86 PHE A N 1
ATOM 665 C CA . PHE A 1 86 ? 3.532 3.844 -1.896 1.00 97.81 86 PHE A CA 1
ATOM 666 C C . PHE A 1 86 ? 4.090 2.714 -2.755 1.00 97.81 86 PHE A C 1
ATOM 668 O O . PHE A 1 86 ? 4.301 1.596 -2.288 1.00 97.81 86 PHE A O 1
ATOM 675 N N . ASP A 1 87 ? 4.356 3.031 -4.018 1.00 97.69 87 ASP A N 1
ATOM 676 C CA . ASP A 1 87 ? 5.148 2.198 -4.911 1.00 97.69 87 ASP A CA 1
ATOM 677 C C . ASP A 1 87 ? 5.772 3.076 -5.998 1.00 97.69 87 ASP A C 1
ATOM 679 O O . ASP A 1 87 ? 5.246 4.140 -6.335 1.00 97.69 87 ASP A O 1
ATOM 683 N N . VAL A 1 88 ? 6.892 2.622 -6.551 1.00 96.81 88 VAL A N 1
ATOM 684 C CA . VAL A 1 88 ? 7.539 3.262 -7.701 1.00 96.81 88 VAL A CA 1
ATOM 685 C C . VAL A 1 88 ? 6.924 2.799 -9.024 1.00 96.81 88 VAL A C 1
ATOM 687 O O . VAL A 1 88 ? 7.024 3.508 -10.025 1.00 96.81 88 VAL A O 1
ATOM 690 N N . ASP A 1 89 ? 6.277 1.629 -9.046 1.00 94.75 89 ASP A N 1
ATOM 691 C CA . ASP A 1 89 ? 5.605 1.101 -10.228 1.00 94.75 89 ASP A CA 1
ATOM 692 C C . ASP A 1 89 ? 4.254 1.800 -10.451 1.00 94.75 89 ASP A C 1
ATOM 694 O O . ASP A 1 89 ? 3.313 1.696 -9.662 1.00 94.75 89 ASP A O 1
ATOM 698 N N . ALA A 1 90 ? 4.118 2.472 -11.594 1.00 94.62 90 ALA A N 1
ATOM 699 C CA . ALA A 1 90 ? 2.879 3.128 -11.995 1.00 94.62 90 ALA A CA 1
ATOM 700 C C . ALA A 1 90 ? 1.680 2.160 -12.087 1.00 94.62 90 ALA A C 1
ATOM 702 O O . ALA A 1 90 ? 0.538 2.582 -11.896 1.00 94.62 90 ALA A O 1
ATOM 703 N N . ALA A 1 91 ? 1.899 0.876 -12.393 1.00 94.00 91 ALA A N 1
ATOM 704 C CA . ALA A 1 91 ? 0.843 -0.135 -12.388 1.00 94.00 91 ALA A CA 1
ATOM 705 C C . ALA A 1 91 ? 0.363 -0.460 -10.968 1.00 94.00 91 ALA A C 1
ATOM 707 O O . ALA A 1 91 ? -0.846 -0.564 -10.750 1.00 94.00 91 ALA A O 1
ATOM 708 N N . ALA A 1 92 ? 1.286 -0.556 -10.010 1.00 95.69 92 ALA A N 1
ATOM 709 C CA . ALA A 1 92 ? 0.973 -0.699 -8.593 1.00 95.69 92 ALA A CA 1
ATOM 710 C C . ALA A 1 92 ? 0.206 0.529 -8.079 1.00 95.69 92 ALA A C 1
ATOM 712 O O . ALA A 1 92 ? -0.846 0.377 -7.462 1.00 95.69 92 ALA A O 1
ATOM 713 N N . VAL A 1 93 ? 0.639 1.742 -8.443 1.00 97.12 93 VAL A N 1
ATOM 714 C CA . VAL A 1 93 ? -0.071 2.989 -8.105 1.00 97.12 93 VAL A CA 1
ATOM 715 C C . VAL A 1 93 ? -1.503 2.994 -8.650 1.00 97.12 93 VAL A C 1
ATOM 717 O O . VAL A 1 93 ? -2.427 3.326 -7.912 1.00 97.12 93 VAL A O 1
ATOM 720 N N . ARG A 1 94 ? -1.727 2.592 -9.912 1.00 96.81 94 ARG A N 1
ATOM 721 C CA . ARG A 1 94 ? -3.088 2.475 -10.476 1.00 96.81 94 ARG A CA 1
ATOM 722 C C . ARG A 1 94 ? -3.951 1.494 -9.682 1.00 96.81 94 ARG A C 1
ATOM 724 O O . ARG A 1 94 ? -5.060 1.845 -9.300 1.00 96.81 94 ARG A O 1
ATOM 731 N N . ALA A 1 95 ? -3.419 0.313 -9.371 1.00 95.12 95 ALA A N 1
ATOM 732 C CA 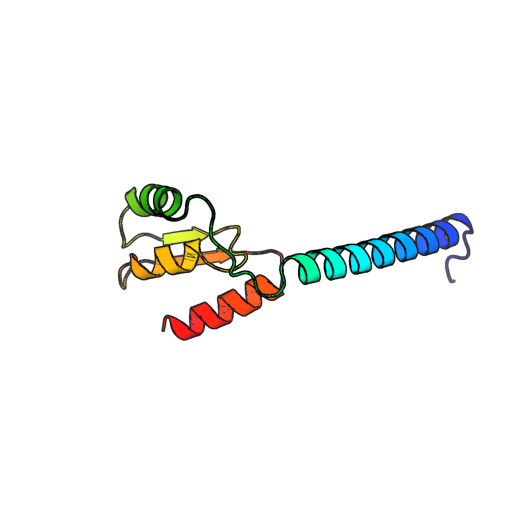. ALA A 1 95 ? -4.129 -0.669 -8.555 1.00 95.12 95 ALA A CA 1
ATOM 733 C C . ALA A 1 95 ? -4.419 -0.154 -7.130 1.00 95.12 95 ALA A C 1
ATOM 735 O O . ALA A 1 95 ? -5.466 -0.469 -6.569 1.00 95.12 95 ALA A O 1
ATOM 736 N N . GLY A 1 96 ? -3.524 0.655 -6.558 1.00 96.56 96 GLY A N 1
ATOM 737 C CA . GLY A 1 96 ? -3.737 1.342 -5.285 1.00 96.56 96 GLY A CA 1
ATOM 738 C C . GLY A 1 96 ? -4.871 2.362 -5.352 1.00 96.56 96 GLY A C 1
ATOM 739 O O . GLY A 1 96 ? -5.712 2.387 -4.462 1.00 96.56 96 GLY A O 1
ATOM 740 N N . ARG A 1 97 ? -4.962 3.139 -6.439 1.00 96.94 97 ARG A N 1
ATOM 741 C CA . ARG A 1 97 ? -6.084 4.067 -6.678 1.00 96.94 97 ARG A CA 1
ATOM 742 C C . ARG A 1 97 ? -7.421 3.353 -6.846 1.00 96.94 97 ARG A C 1
ATOM 744 O O . ARG A 1 97 ? -8.445 3.875 -6.420 1.00 96.94 97 ARG A O 1
ATOM 751 N N . ASP A 1 98 ? -7.433 2.181 -7.471 1.00 96.44 98 ASP A N 1
ATOM 752 C CA . ASP A 1 98 ? -8.657 1.384 -7.592 1.00 96.44 98 ASP A CA 1
ATOM 753 C C . ASP A 1 98 ? -9.083 0.802 -6.239 1.00 96.44 98 ASP A C 1
ATOM 755 O O . ASP A 1 98 ? -10.275 0.755 -5.945 1.00 96.44 98 ASP A O 1
ATOM 759 N N . LEU A 1 99 ? -8.119 0.407 -5.397 1.00 95.81 99 LEU A N 1
ATOM 760 C CA . LEU A 1 99 ? -8.385 -0.017 -4.022 1.00 95.81 99 LEU A CA 1
ATOM 761 C C . LEU A 1 99 ? -8.911 1.139 -3.159 1.00 95.81 99 LEU A C 1
ATOM 763 O O . LEU A 1 99 ? -9.887 0.940 -2.450 1.00 95.81 99 LEU A O 1
ATOM 767 N N . GLU A 1 100 ? -8.306 2.327 -3.255 1.00 96.25 100 GLU A N 1
ATOM 768 C CA . GLU A 1 100 ? -8.744 3.551 -2.563 1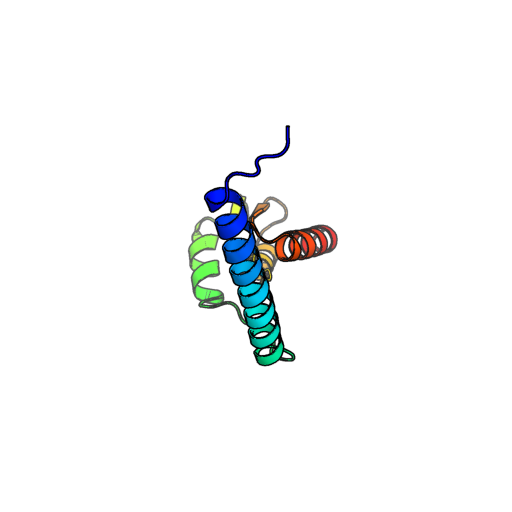.00 96.25 100 GLU A CA 1
ATOM 769 C C . GLU A 1 100 ? -10.223 3.845 -2.849 1.00 96.25 100 GLU A C 1
ATOM 771 O O . GLU A 1 100 ? -11.009 3.961 -1.921 1.00 96.25 100 GLU A O 1
ATOM 776 N N . LYS A 1 101 ? -10.629 3.848 -4.125 1.00 95.81 101 LYS A N 1
ATOM 777 C CA . LYS A 1 101 ? -12.035 4.065 -4.522 1.00 95.81 101 LYS A CA 1
ATOM 778 C C . LYS A 1 101 ? -12.999 2.982 -4.032 1.00 95.81 101 LYS A C 1
ATOM 780 O O . LYS A 1 101 ? -14.201 3.219 -3.985 1.00 95.81 101 LYS A O 1
ATOM 785 N N . ALA A 1 102 ? -12.505 1.765 -3.816 1.00 92.81 102 ALA A N 1
ATOM 786 C CA . ALA A 1 102 ? -13.327 0.643 -3.377 1.00 92.81 102 ALA A CA 1
ATOM 787 C C . ALA A 1 102 ? -13.516 0.618 -1.852 1.00 92.81 102 ALA A C 1
ATOM 789 O O . ALA A 1 102 ? -14.463 -0.010 -1.385 1.00 92.81 102 ALA A O 1
ATOM 790 N N . ASP A 1 103 ? -12.619 1.260 -1.101 1.00 87.38 103 ASP A N 1
ATOM 791 C CA . ASP A 1 103 ? -12.670 1.358 0.361 1.00 87.38 103 ASP A CA 1
ATOM 792 C C . ASP A 1 103 ? -13.732 2.369 0.835 1.00 87.38 103 ASP A C 1
ATOM 794 O O . ASP A 1 103 ? -14.429 2.107 1.816 1.00 87.38 103 ASP A O 1
ATOM 798 N N . GLY A 1 104 ? -13.925 3.476 0.104 1.0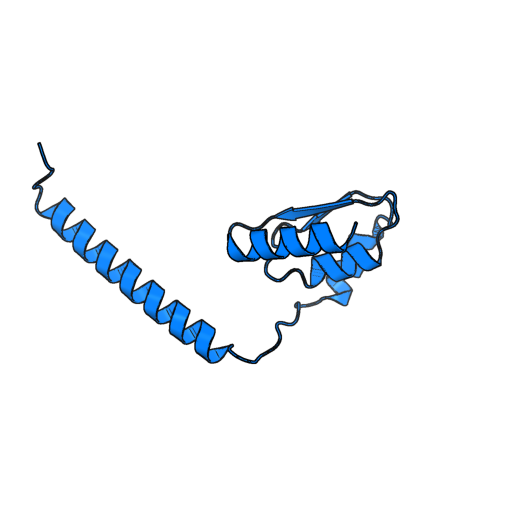0 65.94 104 GLY A N 1
ATOM 799 C CA . GLY A 1 104 ? -14.937 4.506 0.384 1.00 65.94 104 GLY A CA 1
ATOM 800 C C . GLY A 1 104 ? -14.556 5.873 -0.164 1.00 65.94 104 GLY A C 1
ATOM 801 O O . GLY A 1 104 ? -15.068 6.869 0.395 1.00 65.94 104 GLY A O 1
#

Radius of gyration: 20.39 Å; chains: 1; bounding box: 46×38×51 Å

pLDDT: mean 89.66, std 9.16, range [52.19, 98.0]

Sequence (104 aa):
CQNRDPEVVQWRARMSALYRNQEKQVEKAEARCSGKRHVSVLLREAVEGAMALGPDKAYADCTFGRGGHSRMMLSRLSVSGRLFAFDVDAAAVRAGRDLEKADG

Organism: Noctiluca scintillans (NCBI:txid2966)

Secondary structure (DSSP, 8-state):
-----HHHHHHHHHHHHHHHHHHHHHHHHHHHHTTPPP--TTHHHHHHHHHTT-TTSEEEETT-TTSHHHHHHHTT--TT-EEEE--S-HHHHHHHHHHHHHH-